Protein AF-A0A956N000-F1 (afdb_monomer_lite)

Structure (mmCIF, N/CA/C/O backbone):
data_AF-A0A956N000-F1
#
_entry.id   AF-A0A956N000-F1
#
loop_
_atom_site.group_PDB
_atom_site.id
_atom_site.type_symbol
_atom_site.label_atom_id
_atom_site.label_alt_id
_atom_site.label_comp_id
_atom_site.label_asym_id
_atom_site.label_entity_id
_atom_site.label_seq_id
_atom_site.pdbx_PDB_ins_code
_atom_site.Cartn_x
_atom_site.Cartn_y
_atom_site.Cartn_z
_atom_site.occupancy
_atom_site.B_iso_or_equiv
_atom_site.auth_seq_id
_atom_site.auth_comp_id
_atom_site.auth_asym_id
_atom_site.auth_atom_id
_atom_site.pdbx_PDB_model_num
ATOM 1 N N . ASN A 1 1 ? 5.244 2.763 -33.388 1.00 46.91 1 ASN A N 1
ATOM 2 C CA . ASN A 1 1 ? 4.768 1.470 -32.850 1.00 46.91 1 ASN A CA 1
ATOM 3 C C . ASN A 1 1 ? 5.905 0.516 -32.481 1.00 46.91 1 ASN A C 1
ATOM 5 O O . ASN A 1 1 ? 5.774 -0.670 -32.718 1.00 46.91 1 ASN A O 1
ATOM 9 N N . GLU A 1 2 ? 6.969 1.004 -31.827 1.00 45.44 2 GLU A N 1
ATOM 10 C CA . GLU A 1 2 ? 8.002 0.158 -31.182 1.00 45.44 2 GLU A CA 1
ATOM 11 C C . GLU A 1 2 ? 8.439 0.711 -29.805 1.00 45.44 2 GLU A C 1
ATOM 13 O O . GLU A 1 2 ? 9.414 0.269 -29.215 1.00 45.44 2 GLU A O 1
ATOM 18 N N . LEU A 1 3 ? 7.686 1.675 -29.258 1.00 49.72 3 LEU A N 1
ATOM 19 C CA . LEU A 1 3 ? 7.908 2.261 -27.924 1.00 49.72 3 LEU A CA 1
ATOM 20 C C . LEU A 1 3 ? 6.777 1.916 -26.938 1.00 49.72 3 LEU A C 1
ATOM 22 O O . LEU A 1 3 ? 6.751 2.409 -25.813 1.00 49.72 3 LEU A O 1
ATOM 26 N N . THR A 1 4 ? 5.821 1.078 -27.347 1.00 51.00 4 THR A N 1
ATOM 27 C CA . THR A 1 4 ? 4.675 0.675 -26.527 1.00 51.00 4 THR A CA 1
ATOM 28 C C . THR A 1 4 ? 5.099 -0.403 -25.534 1.00 51.00 4 THR A C 1
ATOM 30 O O . THR A 1 4 ? 4.884 -1.591 -25.743 1.00 51.00 4 THR A O 1
ATOM 33 N N . ASN A 1 5 ? 5.691 0.069 -24.438 1.00 63.00 5 ASN A N 1
ATOM 34 C CA . ASN A 1 5 ? 5.850 -0.602 -23.152 1.00 63.00 5 ASN A CA 1
ATOM 35 C C . ASN A 1 5 ? 6.771 -1.830 -23.136 1.00 63.00 5 ASN A C 1
ATOM 37 O O . ASN A 1 5 ? 6.313 -2.967 -23.0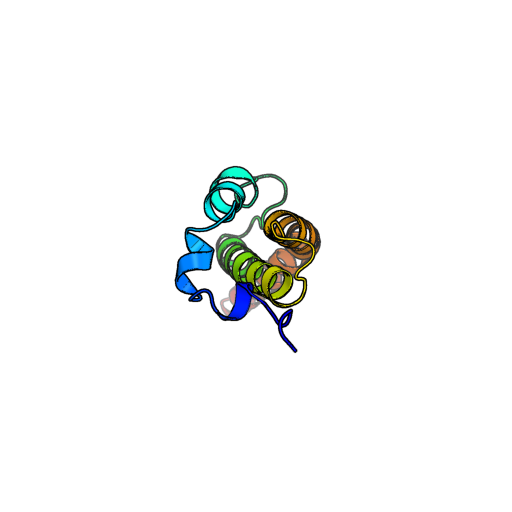34 1.00 63.00 5 ASN A O 1
ATOM 41 N N . ALA A 1 6 ? 8.080 -1.588 -23.028 1.00 60.78 6 ALA A N 1
ATOM 42 C CA . ALA A 1 6 ? 9.029 -2.599 -22.544 1.00 60.78 6 ALA A CA 1
ATOM 43 C C . ALA A 1 6 ? 8.593 -3.229 -21.199 1.00 60.78 6 ALA A C 1
ATOM 45 O O . ALA A 1 6 ? 8.984 -4.341 -20.878 1.00 60.78 6 ALA A O 1
ATOM 46 N N . PHE A 1 7 ? 7.743 -2.548 -20.422 1.00 60.12 7 PHE A N 1
ATOM 47 C CA . PHE A 1 7 ? 7.161 -3.067 -19.183 1.00 60.12 7 PHE A CA 1
ATOM 48 C C . PHE A 1 7 ? 5.951 -3.998 -19.372 1.00 60.12 7 PHE A C 1
ATOM 50 O O . PHE A 1 7 ? 5.634 -4.729 -18.438 1.00 60.12 7 PHE A O 1
ATOM 57 N N . LEU A 1 8 ? 5.290 -4.002 -20.540 1.00 64.56 8 LEU A N 1
ATOM 58 C CA . LEU A 1 8 ? 4.215 -4.958 -20.861 1.00 64.56 8 LEU A CA 1
ATOM 59 C C . LEU A 1 8 ? 4.761 -6.300 -21.363 1.00 64.56 8 LEU A C 1
ATOM 61 O O . LEU A 1 8 ? 4.092 -7.317 -21.208 1.00 64.56 8 LEU A O 1
ATOM 65 N N . SER A 1 9 ? 5.959 -6.318 -21.958 1.00 66.00 9 SER A N 1
ATOM 66 C CA . SER A 1 9 ? 6.625 -7.563 -22.366 1.00 66.00 9 SER A CA 1
ATOM 67 C C . SER A 1 9 ? 7.278 -8.299 -21.193 1.00 66.00 9 SER A C 1
ATOM 69 O O . SER A 1 9 ? 7.573 -9.489 -21.300 1.00 66.00 9 SER A O 1
ATOM 71 N N . VAL A 1 10 ? 7.487 -7.613 -20.065 1.00 68.75 10 VAL A N 1
ATOM 72 C CA . VAL A 1 10 ? 8.003 -8.211 -18.833 1.00 68.75 10 VAL A CA 1
ATOM 73 C C . VAL A 1 10 ? 6.856 -8.906 -18.095 1.00 68.75 10 VAL A C 1
ATOM 75 O O . VAL A 1 10 ? 5.855 -8.260 -17.773 1.00 68.75 10 VAL A O 1
ATOM 78 N N . PRO A 1 11 ? 6.983 -10.206 -17.776 1.00 72.31 11 PRO A N 1
ATOM 79 C CA . PRO A 1 11 ? 5.970 -10.912 -17.009 1.00 72.31 11 PRO A CA 1
ATOM 80 C C . PRO A 1 11 ? 5.694 -10.233 -15.663 1.00 72.31 11 PRO A C 1
ATOM 82 O O . PRO A 1 11 ? 6.614 -9.793 -14.974 1.00 72.31 11 PRO A O 1
ATOM 85 N N . TRP A 1 12 ? 4.425 -10.192 -15.255 1.00 68.44 12 TRP A N 1
ATOM 86 C CA . TRP A 1 12 ? 3.968 -9.512 -14.034 1.00 68.44 12 TRP A CA 1
ATOM 87 C C . TRP A 1 12 ? 4.746 -9.929 -12.774 1.00 68.44 12 TRP A C 1
ATOM 89 O O . TRP A 1 12 ? 5.014 -9.095 -11.913 1.00 68.44 12 TRP A O 1
ATOM 99 N N . TYR A 1 1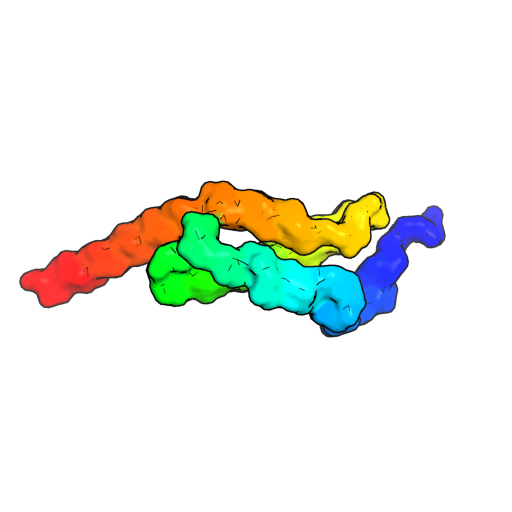3 ? 5.174 -11.193 -12.682 1.00 70.31 13 TYR A N 1
ATOM 100 C CA . TYR A 1 13 ? 5.923 -11.701 -11.534 1.00 70.31 13 TYR A CA 1
ATOM 101 C C . TYR A 1 13 ? 7.348 -11.137 -11.445 1.00 70.31 13 TYR A C 1
ATOM 103 O O . TYR A 1 13 ? 7.864 -10.946 -10.344 1.00 70.31 13 TYR A O 1
ATOM 111 N N . TYR A 1 14 ? 7.968 -10.795 -12.579 1.00 70.75 14 TYR A N 1
ATOM 112 C CA . TYR A 1 14 ? 9.271 -10.136 -12.584 1.00 70.75 14 TYR A CA 1
ATOM 113 C C . TYR A 1 14 ? 9.194 -8.723 -12.009 1.00 70.75 14 TYR A C 1
ATOM 115 O O . TYR A 1 14 ? 10.214 -8.223 -11.555 1.00 70.75 14 TYR A O 1
ATOM 123 N N . GLN A 1 15 ? 8.018 -8.086 -11.941 1.00 69.56 15 GLN A N 1
ATOM 124 C CA . GLN A 1 15 ? 7.888 -6.774 -11.296 1.00 69.56 15 GLN A CA 1
ATOM 125 C C . GLN A 1 15 ? 8.103 -6.825 -9.779 1.00 69.56 15 GLN A C 1
ATOM 127 O O . GLN A 1 15 ? 8.505 -5.818 -9.198 1.00 69.56 15 GLN A O 1
ATOM 132 N N . PHE A 1 16 ? 7.907 -7.988 -9.146 1.00 68.06 16 PHE A N 1
ATOM 133 C CA . PHE A 1 16 ? 8.235 -8.172 -7.731 1.00 68.06 16 PHE A CA 1
ATOM 134 C C . PHE A 1 16 ? 9.738 -8.233 -7.479 1.00 68.06 16 PHE A C 1
ATOM 136 O O . PHE A 1 16 ? 10.195 -7.789 -6.432 1.00 68.06 16 PHE A O 1
ATOM 143 N N . THR A 1 17 ? 10.515 -8.748 -8.432 1.00 68.06 17 THR A N 1
ATOM 144 C CA . THR A 1 17 ? 11.965 -8.943 -8.285 1.00 68.06 17 THR A CA 1
ATOM 145 C C . THR A 1 17 ? 12.802 -7.902 -9.030 1.00 68.06 17 THR A C 1
ATOM 147 O O . THR A 1 17 ? 13.978 -7.738 -8.724 1.00 68.06 17 THR A O 1
ATOM 150 N N . MET A 1 18 ? 12.232 -7.205 -10.019 1.00 65.06 18 MET A N 1
ATOM 151 C CA . MET A 1 18 ? 12.908 -6.187 -10.827 1.00 65.06 18 MET A CA 1
ATOM 152 C C . MET A 1 18 ? 12.555 -4.774 -10.353 1.00 65.06 18 MET A C 1
ATOM 154 O O . MET A 1 18 ? 11.425 -4.304 -10.497 1.00 65.06 18 MET A O 1
ATOM 158 N N . GLY A 1 19 ? 13.566 -4.040 -9.892 1.00 68.00 19 GLY A N 1
ATOM 159 C CA . GLY A 1 19 ? 13.451 -2.669 -9.385 1.00 68.00 19 GLY A CA 1
ATOM 160 C C . GLY A 1 19 ? 13.373 -2.601 -7.858 1.00 68.00 19 GLY A C 1
ATOM 161 O O . GLY A 1 19 ? 13.517 -3.604 -7.169 1.00 68.00 19 GLY A O 1
ATOM 162 N N . GLY A 1 20 ? 13.135 -1.405 -7.318 1.00 74.00 20 GLY A N 1
ATOM 163 C CA . GLY A 1 20 ? 13.117 -1.151 -5.874 1.00 74.00 20 GLY A CA 1
ATOM 164 C C . GLY A 1 20 ? 11.856 -1.596 -5.121 1.00 74.00 20 GLY A C 1
ATOM 165 O O . GLY A 1 20 ? 11.658 -1.108 -4.018 1.00 74.00 20 GLY A O 1
ATOM 166 N N . LEU A 1 21 ? 10.996 -2.473 -5.667 1.00 78.50 21 LEU A N 1
ATOM 167 C CA . LEU A 1 21 ? 9.721 -2.861 -5.028 1.00 78.50 21 LEU A CA 1
ATOM 168 C C . LEU A 1 21 ? 9.952 -3.458 -3.638 1.00 78.50 21 LEU A C 1
ATOM 170 O O . LEU A 1 21 ? 9.409 -2.955 -2.660 1.00 78.50 21 LEU A O 1
ATOM 174 N N . LEU A 1 22 ? 10.760 -4.519 -3.537 1.00 76.62 22 LEU A N 1
ATOM 175 C CA . LEU A 1 22 ? 11.004 -5.199 -2.258 1.00 76.62 22 LEU A CA 1
ATOM 176 C C . LEU A 1 22 ? 11.692 -4.279 -1.248 1.00 76.62 22 LEU A C 1
ATOM 178 O O . LEU A 1 22 ? 11.361 -4.314 -0.067 1.00 76.62 22 LEU A O 1
ATOM 182 N N . PHE A 1 23 ? 12.594 -3.417 -1.718 1.00 80.69 23 PHE A N 1
ATOM 183 C CA . PHE A 1 23 ? 13.237 -2.401 -0.888 1.00 80.69 23 PHE A CA 1
ATOM 184 C C . PHE A 1 23 ? 12.221 -1.370 -0.370 1.00 80.69 23 PHE A C 1
ATOM 186 O O . PHE A 1 23 ? 12.141 -1.125 0.830 1.00 80.69 23 PHE A O 1
ATOM 193 N N . ALA A 1 24 ? 11.385 -0.823 -1.252 1.00 79.81 24 ALA A N 1
ATOM 194 C CA . ALA A 1 24 ? 10.346 0.134 -0.896 1.00 79.81 24 ALA A CA 1
ATOM 195 C C . ALA A 1 24 ? 9.302 -0.488 0.047 1.00 79.81 24 ALA A C 1
ATOM 197 O O . ALA A 1 24 ? 8.901 0.141 1.021 1.00 79.81 24 ALA A O 1
ATOM 198 N N . MET A 1 25 ? 8.907 -1.744 -0.172 1.00 80.06 25 MET A N 1
ATOM 199 C CA . MET A 1 25 ? 7.989 -2.436 0.734 1.00 80.06 25 MET A CA 1
ATOM 200 C C . MET A 1 25 ? 8.611 -2.707 2.107 1.00 80.06 25 MET A C 1
ATOM 202 O O . MET A 1 25 ? 7.922 -2.546 3.106 1.00 80.06 25 MET A O 1
ATOM 206 N N . ALA A 1 26 ? 9.886 -3.100 2.176 1.00 79.88 26 ALA A N 1
ATOM 207 C CA . ALA A 1 26 ? 10.536 -3.459 3.438 1.00 79.88 26 ALA A CA 1
ATOM 208 C C . ALA A 1 26 ? 11.003 -2.257 4.276 1.00 79.88 26 ALA A C 1
ATOM 210 O O . ALA A 1 26 ? 11.136 -2.399 5.488 1.00 79.88 26 ALA A O 1
ATOM 211 N N . PHE A 1 27 ? 11.296 -1.111 3.650 1.00 78.56 27 PHE A N 1
ATOM 212 C CA . PHE A 1 27 ? 11.868 0.052 4.342 1.00 78.56 27 PHE A CA 1
ATOM 213 C C . PHE A 1 27 ? 10.988 1.303 4.320 1.00 78.56 27 PHE A C 1
ATOM 215 O O . PHE A 1 27 ? 11.098 2.116 5.233 1.00 78.56 27 PHE A O 1
ATOM 222 N N . MET A 1 28 ? 10.134 1.479 3.307 1.00 79.75 28 MET A N 1
ATOM 223 C CA . MET A 1 28 ? 9.292 2.676 3.177 1.00 79.75 28 MET A CA 1
ATOM 224 C C . MET A 1 28 ? 7.825 2.411 3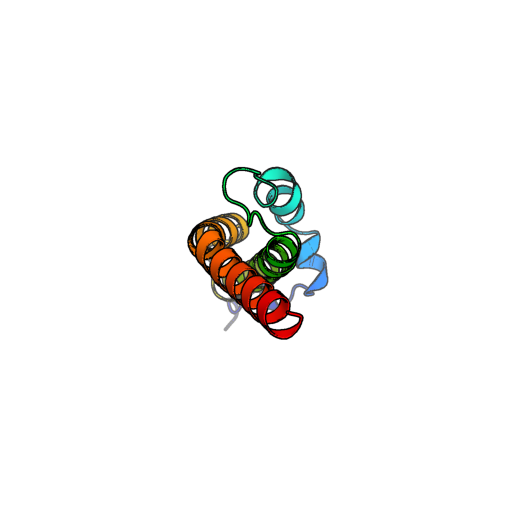.508 1.00 79.75 28 MET A C 1
ATOM 226 O O . MET A 1 28 ? 7.217 3.256 4.136 1.00 79.75 28 MET A O 1
ATOM 230 N N . ALA A 1 29 ? 7.251 1.267 3.121 1.00 79.12 29 ALA A N 1
ATOM 231 C CA . ALA A 1 29 ? 5.843 0.957 3.409 1.00 79.12 29 ALA A CA 1
ATOM 232 C C . ALA A 1 29 ? 5.593 0.491 4.858 1.00 79.12 29 ALA A C 1
ATOM 234 O O . ALA A 1 29 ? 4.447 0.408 5.300 1.00 79.12 29 ALA A O 1
ATOM 235 N N . THR A 1 30 ? 6.653 0.129 5.585 1.00 76.75 30 THR A N 1
ATOM 236 C CA . THR A 1 30 ? 6.615 -0.330 6.984 1.00 76.75 30 THR A CA 1
ATOM 237 C C . THR A 1 30 ? 6.932 0.787 7.980 1.00 76.75 30 THR A C 1
ATOM 239 O O . THR A 1 30 ? 7.298 0.514 9.125 1.00 76.75 30 THR A O 1
ATOM 242 N N . ASP A 1 31 ? 6.826 2.045 7.560 1.00 75.56 31 ASP A N 1
ATOM 243 C CA . ASP A 1 31 ? 7.045 3.220 8.390 1.00 75.56 31 ASP A CA 1
ATOM 244 C C . ASP A 1 31 ? 5.938 3.363 9.464 1.00 75.56 31 ASP A C 1
ATOM 246 O O . ASP A 1 31 ? 4.759 3.542 9.153 1.00 75.56 31 ASP A O 1
ATOM 250 N N . PRO A 1 32 ? 6.271 3.301 10.771 1.00 59.03 32 PRO A N 1
ATOM 251 C CA . PRO A 1 32 ? 5.264 3.198 11.832 1.00 59.03 32 PRO A CA 1
ATOM 252 C C . PRO A 1 32 ? 4.467 4.488 12.079 1.00 59.03 32 PRO A C 1
ATOM 254 O O . PRO A 1 32 ? 3.479 4.450 12.807 1.00 59.03 32 PRO A O 1
ATOM 257 N N . VAL A 1 33 ? 4.906 5.623 11.528 1.00 65.88 33 VAL A N 1
ATOM 258 C CA . VAL A 1 33 ? 4.303 6.949 11.761 1.00 65.88 33 VAL A CA 1
ATOM 259 C C . VAL A 1 33 ? 3.192 7.253 10.753 1.00 65.88 33 VAL A C 1
ATOM 261 O O . VAL A 1 33 ? 2.237 7.952 11.082 1.00 65.88 33 VAL A O 1
ATOM 264 N N . THR A 1 34 ? 3.316 6.724 9.540 1.00 66.50 34 THR A N 1
ATOM 265 C CA . THR A 1 34 ? 2.500 7.098 8.375 1.00 66.50 34 THR A CA 1
ATOM 266 C C . THR A 1 34 ? 1.604 5.958 7.888 1.00 66.50 34 THR A C 1
ATOM 268 O O . THR A 1 34 ? 0.590 6.212 7.240 1.00 66.50 34 THR A O 1
ATOM 271 N N . ALA A 1 35 ? 1.914 4.712 8.260 1.00 72.19 35 ALA A N 1
ATOM 272 C CA . ALA A 1 35 ? 1.071 3.557 7.984 1.00 72.19 35 ALA A CA 1
ATOM 273 C C . ALA A 1 35 ? -0.210 3.526 8.842 1.00 72.19 35 ALA A C 1
ATOM 275 O O . ALA A 1 35 ? -0.276 4.076 9.942 1.00 72.19 35 ALA A O 1
ATOM 276 N N . ALA A 1 36 ? -1.223 2.800 8.356 1.00 74.69 36 ALA A N 1
ATOM 277 C CA . ALA A 1 36 ? -2.482 2.587 9.070 1.00 74.69 36 ALA A CA 1
ATOM 278 C C . ALA A 1 36 ? -2.250 1.966 10.468 1.00 74.69 36 ALA A C 1
ATOM 280 O O . ALA A 1 36 ? -1.554 0.959 10.618 1.00 74.69 36 ALA A O 1
ATOM 281 N N . GLY A 1 37 ? -2.846 2.543 11.509 1.00 75.88 37 GLY A N 1
ATOM 282 C CA . GLY A 1 37 ? -2.721 2.107 12.898 1.00 75.88 37 GLY A CA 1
ATOM 283 C C . GLY A 1 37 ? -3.523 0.842 13.215 1.00 75.88 37 GLY A C 1
ATOM 284 O O . GLY A 1 37 ? -3.139 0.070 14.098 1.00 75.88 37 GLY A O 1
ATOM 285 N N . THR A 1 38 ? -4.613 0.575 12.490 1.00 81.62 38 THR A N 1
ATOM 286 C CA . THR A 1 38 ? -5.461 -0.604 12.732 1.00 81.62 38 THR A CA 1
ATOM 287 C C . THR A 1 38 ? -4.912 -1.869 12.059 1.00 81.62 38 THR A C 1
ATOM 289 O O . THR A 1 38 ? -4.462 -1.834 10.916 1.00 81.62 38 THR A O 1
ATOM 292 N N . SER A 1 39 ? -4.995 -3.036 12.719 1.00 79.50 39 SER A N 1
ATOM 293 C CA . SER A 1 39 ? -4.499 -4.305 12.146 1.00 79.50 39 SER A CA 1
ATOM 294 C C . SER A 1 39 ? -5.147 -4.643 10.802 1.00 79.50 39 SER A C 1
ATOM 296 O O . SER A 1 39 ? -4.469 -5.112 9.897 1.00 79.50 39 SER A O 1
ATOM 298 N N . THR A 1 40 ? -6.448 -4.378 10.646 1.00 81.00 40 THR A N 1
ATOM 299 C CA . THR A 1 40 ? -7.163 -4.576 9.376 1.00 81.00 40 THR A CA 1
ATOM 300 C C . THR A 1 40 ? -6.812 -3.499 8.347 1.00 81.00 40 THR A C 1
ATOM 302 O O . THR A 1 40 ? -6.685 -3.816 7.167 1.00 81.00 40 THR A O 1
ATOM 305 N N . GLY A 1 41 ? -6.600 -2.250 8.779 1.00 82.50 41 GLY A N 1
ATOM 306 C CA . GLY A 1 41 ? -6.165 -1.156 7.911 1.00 82.50 41 GLY A CA 1
ATOM 307 C C . GLY A 1 41 ? -4.800 -1.417 7.282 1.00 82.50 41 GLY A C 1
ATOM 308 O O . GLY A 1 41 ? -4.646 -1.188 6.089 1.00 82.50 41 GLY A O 1
ATOM 309 N N . LYS A 1 42 ? -3.851 -2.008 8.023 1.00 83.19 42 LYS A N 1
ATOM 310 C CA . LYS A 1 42 ? -2.520 -2.384 7.504 1.00 83.19 42 LYS A CA 1
ATOM 311 C C . LYS A 1 42 ? -2.582 -3.349 6.319 1.00 83.19 42 LYS A C 1
ATOM 313 O O . LYS A 1 42 ? -1.846 -3.173 5.353 1.00 83.19 42 LYS A O 1
ATOM 318 N N . TRP A 1 43 ? -3.481 -4.333 6.364 1.00 83.38 43 TRP A N 1
ATOM 319 C CA . TRP A 1 43 ? -3.677 -5.274 5.254 1.00 83.38 43 TRP A CA 1
ATOM 320 C C . TRP A 1 43 ? -4.230 -4.585 4.004 1.00 83.38 43 TRP A C 1
ATOM 322 O O . TRP A 1 43 ? -3.735 -4.814 2.902 1.00 83.38 43 TRP A O 1
ATOM 332 N N . ILE A 1 44 ? -5.230 -3.717 4.178 1.00 85.19 44 ILE A N 1
ATOM 333 C CA . ILE A 1 44 ? -5.843 -2.960 3.077 1.00 85.19 44 ILE A CA 1
ATOM 334 C C . ILE A 1 44 ? -4.822 -1.985 2.476 1.00 85.19 44 ILE A C 1
ATOM 336 O O . ILE A 1 44 ? -4.672 -1.905 1.260 1.00 85.19 44 ILE A O 1
ATOM 340 N N . TYR A 1 45 ? -4.085 -1.293 3.339 1.00 86.25 45 TYR A N 1
ATOM 341 C CA . TYR A 1 45 ? -3.047 -0.336 2.985 1.00 86.25 45 TYR A CA 1
A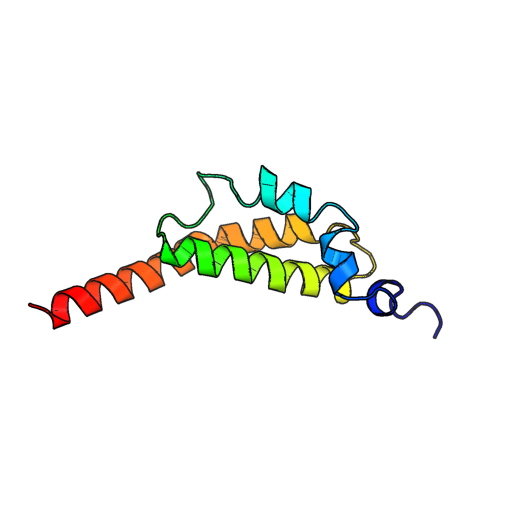TOM 342 C C . TYR A 1 45 ? -1.926 -0.971 2.148 1.00 86.25 45 TYR A C 1
ATOM 344 O O . TYR A 1 45 ? -1.639 -0.502 1.047 1.00 86.25 45 TYR A O 1
ATOM 352 N N . GLY A 1 46 ? -1.351 -2.088 2.612 1.00 83.88 46 GLY A N 1
ATOM 353 C CA . GLY A 1 46 ? -0.289 -2.791 1.885 1.00 83.88 46 GLY A CA 1
ATOM 354 C C . GLY A 1 46 ? -0.748 -3.335 0.529 1.00 83.88 46 GLY A C 1
ATOM 355 O O . GLY A 1 46 ? -0.024 -3.226 -0.462 1.00 83.88 46 GLY A O 1
ATOM 356 N N . PHE A 1 47 ? -1.977 -3.857 0.450 1.00 86.38 47 PHE A N 1
ATOM 357 C CA . PHE A 1 47 ? -2.550 -4.315 -0.817 1.00 86.38 47 PHE A CA 1
ATOM 358 C C . PHE A 1 47 ? -2.714 -3.166 -1.823 1.00 86.38 47 PHE A C 1
ATOM 360 O O . PHE A 1 47 ? -2.353 -3.304 -2.993 1.00 86.38 47 PHE A O 1
ATOM 367 N N . LEU A 1 48 ? -3.208 -2.011 -1.368 1.00 86.38 48 LEU A N 1
ATOM 368 C CA . LEU A 1 48 ? -3.398 -0.844 -2.226 1.00 86.38 48 LEU A CA 1
ATOM 369 C C . LEU A 1 48 ? -2.074 -0.276 -2.752 1.00 86.38 48 LEU A C 1
ATOM 371 O O . LEU A 1 48 ? -2.019 0.089 -3.924 1.00 86.38 48 LEU A O 1
ATOM 375 N N . ILE A 1 49 ? -1.004 -0.251 -1.947 1.00 86.12 49 ILE A N 1
ATOM 376 C CA . ILE A 1 49 ? 0.332 0.157 -2.421 1.00 86.12 49 ILE A CA 1
ATOM 377 C C . ILE A 1 49 ? 0.796 -0.738 -3.572 1.00 86.12 49 ILE A C 1
ATOM 379 O O . ILE A 1 49 ? 1.283 -0.231 -4.583 1.00 86.12 49 ILE A O 1
ATOM 383 N N . GLY A 1 50 ? 0.629 -2.058 -3.442 1.00 82.50 50 GLY A N 1
ATOM 384 C CA . GLY A 1 50 ? 1.011 -3.012 -4.483 1.00 82.50 50 GLY A CA 1
ATOM 385 C C . GLY A 1 50 ? 0.259 -2.773 -5.794 1.00 82.50 50 GLY A C 1
ATOM 386 O O . GLY A 1 50 ? 0.873 -2.690 -6.856 1.00 82.50 50 GLY A O 1
ATOM 387 N N . VAL A 1 51 ? -1.062 -2.588 -5.717 1.00 85.44 51 VAL A N 1
ATOM 388 C CA . VAL A 1 51 ? -1.907 -2.326 -6.893 1.00 85.44 51 VAL A CA 1
ATOM 389 C C . VAL A 1 51 ? -1.552 -0.988 -7.546 1.00 85.44 51 VAL A C 1
ATOM 391 O O . VAL A 1 51 ? -1.303 -0.935 -8.749 1.00 85.44 51 VAL A O 1
ATOM 394 N N . VAL A 1 52 ? -1.483 0.089 -6.762 1.00 85.06 52 VAL A N 1
ATOM 395 C CA . VAL A 1 52 ? -1.185 1.435 -7.270 1.00 85.06 52 VAL A CA 1
ATOM 396 C C . VAL A 1 52 ? 0.233 1.513 -7.840 1.00 85.06 52 VAL A C 1
ATOM 398 O O . VAL A 1 52 ? 0.433 2.121 -8.889 1.00 85.06 52 VAL A O 1
ATOM 401 N N . GLY A 1 53 ? 1.208 0.849 -7.216 1.00 84.38 53 GLY A N 1
ATOM 402 C CA . GLY A 1 53 ? 2.586 0.803 -7.701 1.00 84.38 53 GLY A CA 1
ATOM 403 C C . GLY A 1 53 ? 2.728 0.125 -9.065 1.00 84.38 53 GLY A C 1
ATOM 404 O O . GLY A 1 53 ? 3.390 0.677 -9.947 1.00 84.38 53 GLY A O 1
ATOM 405 N N . ILE A 1 54 ? 2.047 -1.008 -9.289 1.00 79.44 54 ILE A N 1
ATOM 406 C CA . ILE A 1 54 ? 2.014 -1.672 -10.606 1.00 79.44 54 ILE A CA 1
ATOM 407 C C . ILE A 1 54 ? 1.337 -0.768 -11.641 1.00 79.44 54 ILE A C 1
ATOM 409 O O . ILE A 1 54 ? 1.857 -0.601 -12.742 1.00 79.44 54 ILE A O 1
ATOM 413 N N . ILE A 1 55 ? 0.205 -0.146 -11.290 1.00 81.19 55 ILE A N 1
ATOM 414 C CA . ILE A 1 55 ? -0.532 0.746 -12.197 1.00 81.19 55 ILE A CA 1
ATOM 415 C C . ILE A 1 55 ? 0.346 1.919 -12.644 1.00 81.19 55 ILE A C 1
ATOM 417 O O . ILE A 1 55 ? 0.455 2.172 -13.842 1.00 81.19 55 ILE A O 1
ATOM 421 N N . ILE A 1 56 ? 1.013 2.605 -11.711 1.00 79.31 56 ILE A N 1
ATOM 422 C CA . ILE A 1 56 ? 1.896 3.737 -12.032 1.00 79.31 56 ILE A CA 1
ATOM 423 C C . ILE A 1 56 ? 3.046 3.282 -12.936 1.00 79.31 56 ILE A C 1
ATOM 425 O O . ILE A 1 56 ? 3.374 3.963 -13.906 1.00 79.31 56 ILE A O 1
ATOM 429 N N . ARG A 1 57 ? 3.625 2.112 -12.659 1.00 74.50 57 ARG A N 1
ATOM 430 C CA . ARG A 1 57 ? 4.752 1.569 -13.423 1.00 74.50 57 ARG A CA 1
ATOM 431 C C . ARG A 1 57 ? 4.368 1.129 -14.840 1.00 74.50 57 ARG A C 1
ATOM 433 O O . ARG A 1 57 ? 5.178 1.250 -15.751 1.00 74.50 57 ARG A O 1
ATOM 440 N N . VAL A 1 58 ? 3.152 0.617 -15.035 1.00 72.00 58 VAL A N 1
ATOM 441 C CA . VAL A 1 58 ? 2.656 0.178 -16.352 1.00 72.00 58 VAL A CA 1
ATOM 442 C C . VAL A 1 58 ? 2.150 1.355 -17.188 1.00 72.00 58 VAL A C 1
ATOM 444 O O . VAL A 1 58 ? 2.347 1.365 -18.401 1.00 72.00 58 VAL A O 1
ATOM 447 N N . LEU A 1 59 ? 1.513 2.350 -16.563 1.00 72.38 59 LEU A N 1
ATOM 448 C CA . LEU A 1 59 ? 0.950 3.506 -17.267 1.00 72.38 59 LEU A CA 1
ATOM 449 C C . LEU A 1 59 ? 1.979 4.595 -17.581 1.00 72.38 59 LEU A C 1
ATOM 451 O O . LEU A 1 59 ? 1.746 5.388 -18.491 1.00 72.38 59 LEU A O 1
ATOM 455 N N . ASN A 1 60 ? 3.093 4.660 -16.844 1.00 67.31 60 ASN A N 1
ATOM 456 C CA . ASN A 1 60 ? 4.088 5.713 -17.012 1.00 67.31 60 ASN A CA 1
ATOM 457 C C . ASN A 1 60 ? 5.488 5.152 -17.335 1.00 67.31 60 ASN A C 1
ATOM 459 O O . ASN A 1 60 ? 6.272 4.881 -16.423 1.00 67.31 60 ASN A O 1
ATOM 463 N N . PRO A 1 61 ? 5.852 5.043 -18.630 1.00 63.19 61 PRO A N 1
ATOM 464 C CA . PRO A 1 61 ? 7.162 4.551 -19.062 1.00 63.19 61 PRO A CA 1
ATOM 465 C C . PRO A 1 61 ? 8.336 5.443 -18.627 1.00 63.19 61 PRO A C 1
ATOM 467 O O . PRO A 1 61 ? 9.479 4.996 -18.666 1.00 63.19 61 PRO A O 1
ATOM 470 N N . ALA A 1 62 ? 8.072 6.698 -18.240 1.00 62.97 62 ALA A N 1
ATOM 471 C CA . ALA A 1 62 ? 9.099 7.671 -17.871 1.00 62.97 62 ALA A CA 1
ATOM 472 C C . ALA A 1 62 ? 9.579 7.535 -16.414 1.00 62.97 62 ALA A C 1
ATOM 474 O O . ALA A 1 62 ? 10.645 8.048 -16.082 1.00 62.97 62 ALA A O 1
ATOM 475 N N . TYR A 1 63 ? 8.828 6.834 -15.553 1.00 63.50 63 TYR A N 1
ATOM 476 C CA . TYR A 1 63 ? 9.161 6.659 -14.135 1.00 63.50 63 TYR A CA 1
ATOM 477 C C . TYR A 1 63 ? 9.314 5.175 -13.774 1.00 63.50 63 TYR A C 1
ATOM 479 O O . TYR A 1 63 ? 8.385 4.556 -13.249 1.00 63.50 63 TYR A O 1
ATOM 487 N N . PRO A 1 64 ? 10.508 4.593 -13.996 1.00 59.94 64 PRO A N 1
ATOM 488 C CA . PRO A 1 64 ? 10.786 3.198 -13.651 1.00 59.94 64 PRO A CA 1
ATOM 489 C C . PRO A 1 64 ? 10.672 2.899 -12.137 1.00 59.94 64 PRO A C 1
ATOM 491 O O . PRO A 1 64 ? 10.501 1.739 -11.752 1.00 59.94 64 PRO A O 1
ATOM 494 N N . GLU A 1 65 ? 10.684 3.928 -11.277 1.00 68.31 65 GLU A N 1
ATOM 495 C CA . GLU A 1 65 ? 10.573 3.835 -9.809 1.00 68.31 65 GLU A CA 1
ATOM 496 C C . GLU A 1 65 ? 9.241 4.378 -9.242 1.00 68.31 65 GLU A C 1
ATOM 498 O O . GLU A 1 65 ? 9.205 5.123 -8.265 1.00 68.31 65 GLU A O 1
ATOM 503 N N . GLY A 1 66 ? 8.108 3.978 -9.828 1.00 71.44 66 GLY A N 1
ATOM 504 C CA . GLY A 1 66 ? 6.762 4.387 -9.381 1.00 71.44 66 GLY A CA 1
ATOM 505 C C . GLY A 1 66 ? 6.352 3.966 -7.955 1.00 71.44 66 GLY A C 1
ATOM 506 O O . GLY A 1 66 ? 5.325 4.424 -7.455 1.00 71.44 66 GLY A O 1
ATOM 507 N N . TRP A 1 67 ? 7.144 3.129 -7.278 1.00 81.06 67 TRP A N 1
ATOM 508 C CA . TRP A 1 67 ? 6.839 2.591 -5.944 1.00 81.06 67 TRP A CA 1
ATOM 509 C C . TRP A 1 67 ? 6.826 3.661 -4.852 1.00 81.06 67 TRP A C 1
ATOM 511 O O . TRP A 1 67 ? 5.923 3.672 -4.021 1.00 81.06 67 TRP A O 1
ATOM 521 N N . MET A 1 68 ? 7.778 4.596 -4.876 1.00 81.56 68 MET A N 1
ATOM 522 C CA . MET A 1 68 ? 7.836 5.675 -3.884 1.00 81.56 68 MET A CA 1
ATOM 523 C C . MET A 1 68 ? 6.617 6.600 -3.997 1.00 81.56 68 MET A C 1
ATOM 525 O O . MET A 1 68 ? 6.010 6.955 -2.991 1.00 81.56 68 MET A O 1
ATOM 529 N N . LEU A 1 69 ? 6.217 6.947 -5.223 1.00 81.94 69 LEU A N 1
ATOM 530 C CA . LEU A 1 69 ? 5.037 7.781 -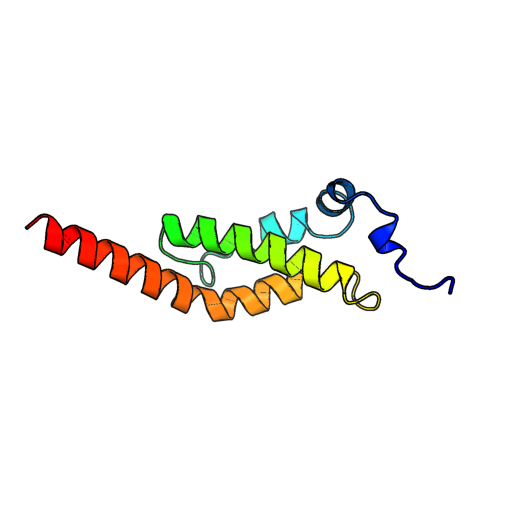5.468 1.00 81.94 69 LEU A CA 1
ATOM 531 C C . LEU A 1 69 ? 3.748 7.084 -5.016 1.00 81.94 69 LEU A C 1
ATOM 533 O O . LEU A 1 69 ? 2.882 7.728 -4.428 1.00 81.94 69 LEU A O 1
ATOM 537 N N . ALA A 1 70 ? 3.642 5.769 -5.240 1.00 84.06 70 ALA A N 1
ATOM 538 C CA . ALA A 1 70 ? 2.518 4.974 -4.755 1.00 84.06 70 ALA A CA 1
ATOM 539 C C . ALA A 1 70 ? 2.421 4.993 -3.222 1.00 84.06 70 ALA A C 1
ATOM 541 O O . ALA A 1 70 ? 1.330 5.192 -2.693 1.00 84.06 70 ALA A O 1
ATOM 542 N N . ILE A 1 71 ? 3.550 4.842 -2.518 1.00 85.62 71 ILE A N 1
ATOM 543 C CA . ILE A 1 71 ? 3.603 4.882 -1.047 1.00 85.62 71 ILE A CA 1
ATOM 544 C C . ILE A 1 71 ? 3.228 6.271 -0.526 1.00 85.62 71 ILE A C 1
ATOM 546 O O . ILE A 1 71 ? 2.400 6.375 0.371 1.00 85.62 71 ILE A O 1
ATOM 550 N N . LEU A 1 72 ? 3.762 7.345 -1.115 1.00 85.88 72 LEU A N 1
ATOM 551 C CA . LEU A 1 72 ? 3.415 8.714 -0.714 1.00 85.88 72 LEU A CA 1
ATOM 552 C C . LEU A 1 72 ? 1.922 9.006 -0.895 1.00 85.88 72 LEU A C 1
ATOM 554 O O . LEU A 1 72 ? 1.297 9.587 -0.010 1.00 85.88 72 LEU A O 1
ATOM 558 N N . LEU A 1 73 ? 1.338 8.576 -2.016 1.00 86.44 73 LEU A N 1
ATOM 559 C CA . LEU A 1 73 ? -0.091 8.736 -2.268 1.00 86.44 73 LEU A CA 1
ATOM 560 C C . LEU A 1 73 ? -0.922 7.975 -1.229 1.00 86.44 73 LEU A C 1
ATOM 562 O O . LEU A 1 73 ? -1.894 8.501 -0.692 1.00 86.44 73 LEU A O 1
ATOM 566 N N . LEU A 1 74 ? -0.526 6.744 -0.922 1.00 87.00 74 LEU A N 1
ATOM 567 C CA . LEU A 1 74 ? -1.232 5.895 0.028 1.00 87.00 74 LEU A CA 1
ATOM 568 C C . LEU A 1 74 ? -1.081 6.375 1.470 1.00 87.00 74 LEU A C 1
ATOM 570 O O . LEU A 1 74 ? -2.058 6.303 2.211 1.00 87.00 74 LEU A O 1
ATOM 574 N N . ASN A 1 75 ? 0.066 6.940 1.847 1.00 86.06 75 ASN A N 1
ATOM 575 C CA . ASN A 1 75 ? 0.267 7.596 3.140 1.00 86.06 75 ASN A CA 1
ATOM 576 C C . ASN A 1 75 ? -0.758 8.722 3.370 1.00 86.06 75 ASN A C 1
ATOM 578 O O . ASN A 1 75 ? -1.275 8.867 4.475 1.00 86.06 75 ASN A O 1
ATOM 582 N N . VAL A 1 76 ? -1.134 9.474 2.327 1.00 85.56 76 VAL A N 1
ATOM 583 C CA . VAL A 1 76 ? -2.197 10.498 2.422 1.00 85.56 76 VAL A CA 1
ATOM 584 C C . VAL A 1 76 ? -3.572 9.868 2.679 1.00 85.56 76 VAL A C 1
ATOM 586 O O . VAL A 1 76 ? -4.393 10.435 3.399 1.00 85.56 76 VAL A O 1
ATOM 589 N N . PHE A 1 77 ? -3.828 8.681 2.128 1.00 83.50 77 PHE A N 1
ATOM 590 C CA . PHE A 1 77 ? -5.085 7.953 2.317 1.00 83.50 77 PHE A CA 1
ATOM 591 C C . PHE A 1 77 ? -5.109 7.049 3.562 1.00 83.50 77 PHE A C 1
ATOM 593 O O . PHE A 1 77 ? -6.182 6.565 3.928 1.00 83.50 77 PHE A O 1
ATOM 600 N N . ALA A 1 78 ? -3.984 6.838 4.250 1.00 84.88 78 ALA A N 1
ATOM 601 C CA . ALA A 1 78 ? -3.907 5.974 5.429 1.00 84.88 78 ALA A CA 1
ATOM 602 C C . ALA A 1 78 ? -4.885 6.382 6.558 1.00 84.88 78 ALA A C 1
ATOM 604 O O . ALA A 1 78 ? -5.611 5.505 7.041 1.00 84.88 78 ALA A O 1
ATOM 605 N N . PRO A 1 79 ? -5.041 7.678 6.916 1.00 83.81 79 PRO A N 1
ATOM 606 C CA . PRO A 1 79 ? -6.021 8.098 7.923 1.00 83.81 79 PRO A CA 1
ATOM 607 C C . PRO A 1 79 ? -7.473 7.823 7.509 1.00 83.81 79 PRO A C 1
ATOM 609 O O . PRO A 1 79 ? -8.318 7.517 8.352 1.00 83.81 79 PRO A O 1
ATOM 612 N N . LEU A 1 80 ? -7.773 7.904 6.206 1.00 85.62 80 LEU A N 1
ATOM 613 C CA . LEU A 1 80 ? -9.107 7.616 5.675 1.00 85.62 80 LEU A CA 1
ATOM 614 C C . LEU A 1 80 ? -9.437 6.123 5.798 1.00 85.62 80 LEU A C 1
ATOM 616 O O . LEU A 1 80 ? -10.546 5.765 6.199 1.00 85.62 80 LEU A O 1
ATOM 620 N N . ILE A 1 81 ? -8.468 5.254 5.497 1.00 85.44 81 ILE A N 1
ATOM 621 C CA . ILE A 1 81 ? -8.611 3.800 5.649 1.00 85.44 81 ILE A CA 1
ATOM 622 C C . ILE A 1 81 ? -8.873 3.451 7.118 1.00 85.44 81 ILE A C 1
ATOM 624 O O . ILE A 1 81 ? -9.812 2.708 7.418 1.00 85.44 81 ILE A O 1
ATOM 628 N N . ASP A 1 82 ? -8.104 4.027 8.042 1.00 84.75 82 ASP A N 1
ATOM 629 C CA . ASP A 1 82 ? -8.295 3.790 9.473 1.00 84.75 82 ASP A CA 1
ATOM 630 C C . ASP A 1 82 ? -9.644 4.295 9.985 1.00 84.75 82 ASP A C 1
ATOM 632 O O . ASP A 1 82 ? -10.291 3.600 10.770 1.00 84.75 82 ASP A O 1
ATOM 636 N N . TYR A 1 83 ? -10.115 5.453 9.516 1.00 85.94 83 TYR A N 1
ATOM 637 C CA . TYR A 1 83 ? -11.427 5.975 9.896 1.00 85.94 83 TYR A CA 1
ATOM 638 C C . TYR A 1 83 ? -12.556 5.003 9.527 1.00 85.94 83 TYR A C 1
ATOM 640 O O . TYR A 1 83 ? -13.422 4.705 10.354 1.00 85.94 83 TYR A O 1
ATOM 648 N N . ILE A 1 84 ? -12.517 4.450 8.311 1.00 86.50 84 ILE A N 1
ATOM 649 C CA . ILE A 1 84 ? -13.512 3.481 7.829 1.00 86.50 84 ILE A CA 1
ATOM 650 C C . ILE A 1 84 ? -13.452 2.183 8.650 1.00 86.50 84 ILE A C 1
ATOM 652 O O . ILE A 1 84 ? -14.490 1.643 9.048 1.00 86.50 84 ILE A O 1
ATOM 656 N N . VAL A 1 85 ? -12.250 1.678 8.943 1.00 86.25 85 VAL A N 1
ATOM 657 C CA . VAL A 1 85 ? -12.068 0.458 9.747 1.00 86.25 85 VAL A CA 1
ATOM 658 C C . VAL A 1 85 ? -12.558 0.663 11.183 1.00 86.25 85 VAL A C 1
ATOM 660 O O . VAL A 1 85 ? -13.255 -0.198 11.729 1.00 86.25 85 VAL A O 1
ATOM 663 N N . LEU A 1 86 ? -12.247 1.809 11.791 1.00 85.75 86 LEU A N 1
ATOM 664 C CA . LEU A 1 86 ? -12.678 2.157 13.142 1.00 85.75 86 LEU A CA 1
ATOM 665 C C . LEU A 1 86 ? -14.207 2.259 13.232 1.00 85.75 86 LEU A C 1
ATOM 667 O O . LEU A 1 86 ? -14.807 1.637 14.109 1.00 85.75 86 LEU A O 1
ATOM 671 N N . GLN A 1 87 ? -14.841 2.975 12.299 1.00 86.06 87 GLN A N 1
ATOM 672 C CA . GLN A 1 87 ? -16.301 3.098 12.187 1.00 86.06 87 GLN A CA 1
ATOM 673 C C . GLN A 1 87 ? -16.981 1.725 12.116 1.00 86.06 87 GLN A C 1
ATOM 675 O O . GLN A 1 87 ? -17.914 1.437 12.871 1.00 86.06 87 GLN A O 1
ATOM 680 N N . ASN A 1 88 ? -16.466 0.834 11.265 1.00 85.44 88 ASN A N 1
ATOM 681 C CA . ASN A 1 88 ? -16.989 -0.523 11.125 1.00 85.44 88 ASN A CA 1
ATOM 682 C C . ASN A 1 88 ? -16.840 -1.342 12.416 1.00 85.44 88 ASN A C 1
ATOM 684 O O . ASN A 1 88 ? -17.752 -2.087 12.783 1.00 85.44 88 ASN A O 1
ATOM 688 N N . ASN A 1 89 ? -15.728 -1.187 13.136 1.00 84.69 89 ASN A N 1
ATOM 689 C CA . ASN A 1 89 ? -15.524 -1.844 14.425 1.00 84.69 89 ASN A CA 1
ATOM 690 C C . ASN A 1 89 ? -16.469 -1.300 15.509 1.00 84.69 89 ASN A C 1
ATOM 692 O O . ASN A 1 89 ? -17.036 -2.092 16.260 1.00 84.69 89 ASN A O 1
ATOM 696 N N . ILE A 1 90 ? -16.695 0.017 15.567 1.00 85.50 90 ILE A N 1
ATOM 697 C CA . ILE A 1 90 ? -17.646 0.646 16.501 1.00 85.50 90 ILE A CA 1
ATOM 698 C C . ILE A 1 90 ? -19.068 0.149 16.224 1.00 85.50 90 ILE A C 1
ATOM 700 O O . ILE A 1 90 ? -19.746 -0.312 17.142 1.00 85.50 90 ILE A O 1
ATOM 704 N N . LYS A 1 91 ? -19.498 0.145 14.957 1.00 86.25 91 LYS A N 1
ATOM 705 C CA . LYS A 1 91 ? -20.827 -0.339 14.557 1.00 86.25 91 LYS A CA 1
ATOM 706 C C . LYS A 1 91 ? -21.040 -1.806 14.936 1.00 86.25 91 LYS A C 1
ATOM 708 O O . LYS A 1 91 ? -22.082 -2.151 15.483 1.00 86.25 91 LYS A O 1
ATOM 713 N N . ARG A 1 92 ? -20.032 -2.661 14.721 1.00 84.88 92 ARG A N 1
ATOM 714 C CA . ARG A 1 92 ? -20.069 -4.075 15.139 1.00 84.88 92 ARG A CA 1
ATOM 715 C C . ARG A 1 92 ? -20.133 -4.250 16.656 1.00 84.88 92 ARG A C 1
ATOM 717 O O . ARG A 1 92 ? -20.736 -5.214 17.111 1.00 84.88 92 ARG A O 1
ATOM 724 N N . ARG A 1 93 ? -19.505 -3.363 17.440 1.00 83.69 93 ARG A N 1
ATOM 725 C CA . ARG A 1 93 ? -19.587 -3.393 18.912 1.00 83.69 93 ARG A CA 1
ATOM 726 C C . ARG A 1 93 ? -20.972 -2.979 19.402 1.00 83.69 93 ARG A C 1
ATOM 728 O O . ARG A 1 93 ? -21.513 -3.668 20.253 1.00 83.69 93 ARG A O 1
ATOM 735 N N . LEU A 1 94 ? -21.553 -1.926 18.827 1.00 86.50 94 LEU A N 1
ATOM 736 C CA . LEU A 1 94 ? -22.906 -1.463 19.160 1.00 86.50 94 LEU A CA 1
ATOM 737 C C . LEU A 1 94 ? -23.986 -2.494 18.816 1.00 86.50 94 LEU A C 1
ATOM 739 O O . LEU A 1 94 ? -24.958 -2.607 19.538 1.00 86.50 94 LEU A O 1
ATOM 743 N N . GLN A 1 95 ? -23.807 -3.275 17.748 1.00 85.56 95 GLN A N 1
ATOM 744 C CA . GLN A 1 95 ? -24.731 -4.359 17.382 1.00 85.56 95 GLN A CA 1
ATOM 745 C C . GLN A 1 95 ? -24.668 -5.583 18.312 1.00 85.56 95 GLN A C 1
ATOM 747 O O . GLN A 1 95 ? -25.508 -6.469 18.199 1.00 85.56 95 GLN A O 1
ATOM 752 N N . ARG A 1 96 ? -23.641 -5.677 19.166 1.00 82.56 96 ARG A N 1
ATOM 753 C CA . ARG A 1 96 ? -23.459 -6.773 20.132 1.00 82.56 96 ARG A CA 1
ATOM 754 C C . ARG A 1 96 ? -23.891 -6.396 21.553 1.0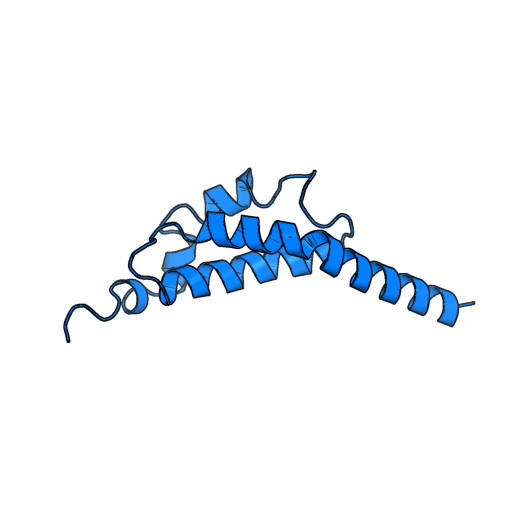0 82.56 96 ARG A C 1
ATOM 756 O O . ARG A 1 96 ? -23.869 -7.277 22.408 1.00 82.56 96 ARG A O 1
ATOM 763 N N . ALA A 1 97 ? -24.186 -5.120 21.798 1.00 68.62 97 ALA A N 1
ATOM 764 C CA . ALA A 1 97 ? -24.693 -4.596 23.064 1.00 68.62 97 ALA A CA 1
ATOM 765 C C . ALA A 1 97 ? -26.222 -4.532 23.013 1.00 68.62 97 ALA A C 1
ATOM 767 O O . ALA A 1 97 ? -26.837 -4.802 24.064 1.00 68.62 97 ALA A O 1
#

Radius of gyration: 16.63 Å; chains: 1; bounding box: 38×22×56 Å

Foldseek 3Di:
DPPQDPPVVDDPVVLCVPDCNVVCVVPPLPDPPQAAPDPVLNVVLSVQLVVQQSVCCNVDVPCVPSSVVSSVVSSVCRVVSNVVVVVVVVVVVVVVD

pLDDT: mean 76.56, std 9.99, range [45.44, 87.0]

Sequence (97 aa):
NELTNAFLSVPWYYQFTMGGLLFAMAFMATDPVTAAGTSTGKWIYGFLIGVVGIIIRVLNPAYPEGWMLAILLLNVFAPLIDYIVLQNNIKRRLQRA

Secondary structure (DSSP, 8-state):
---S-TTTSS-TTHHHHSSSHHHHHHHTTT-TTTS-SSHHHHHHHHHHHHHHHHHHHHH-TT-TTHHHHHHHHHHHHHHHHHHHHHHHHHHHHHTT-